Protein AF-A0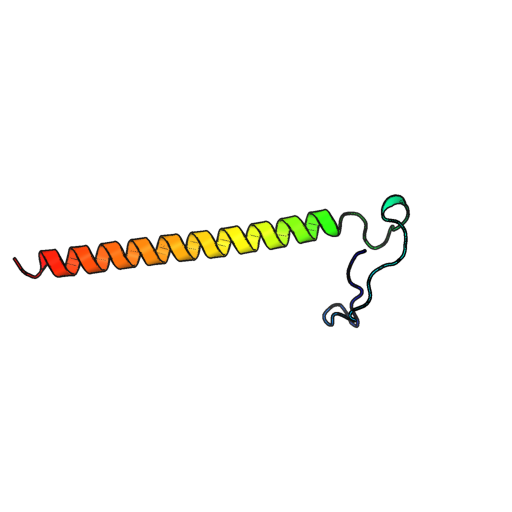A7L2FIK5-F1 (afdb_monomer_lite)

Structure (mmCIF, N/CA/C/O backbone):
data_AF-A0A7L2FIK5-F1
#
_entry.id   AF-A0A7L2FIK5-F1
#
loop_
_atom_site.group_PDB
_atom_site.id
_atom_site.type_symbol
_atom_site.label_atom_id
_atom_site.label_alt_id
_atom_site.label_comp_id
_atom_site.label_asym_id
_atom_site.label_entity_id
_atom_site.label_seq_id
_atom_site.pdbx_PDB_ins_code
_atom_site.Cartn_x
_atom_site.Cartn_y
_atom_site.Cartn_z
_atom_site.occupancy
_atom_site.B_iso_or_equiv
_atom_site.auth_seq_id
_atom_site.auth_comp_id
_atom_site.auth_asym_id
_atom_site.auth_atom_id
_atom_site.pdbx_PDB_model_num
ATOM 1 N N . GLY A 1 1 ? -16.396 1.358 12.249 1.00 75.06 1 GLY A N 1
ATOM 2 C CA . GLY A 1 1 ? -15.671 0.374 13.085 1.00 75.06 1 GLY A CA 1
ATOM 3 C C . GLY A 1 1 ? -14.866 -0.556 12.194 1.00 75.06 1 GLY A C 1
ATOM 4 O O . GLY A 1 1 ? -14.807 -0.292 11.005 1.00 75.06 1 GLY A O 1
ATOM 5 N N . CYS A 1 2 ? -14.243 -1.614 12.721 1.00 80.69 2 CYS A N 1
ATOM 6 C CA . CYS A 1 2 ? -13.637 -2.673 11.891 1.00 80.69 2 CYS A CA 1
ATOM 7 C C . CYS A 1 2 ? -14.707 -3.359 11.021 1.00 80.69 2 CYS A C 1
ATOM 9 O O . CYS A 1 2 ? -15.800 -3.576 11.554 1.00 80.69 2 CYS A O 1
ATOM 11 N N . PRO A 1 3 ? -14.441 -3.688 9.742 1.00 84.06 3 PRO A N 1
ATOM 12 C CA . PRO A 1 3 ? -15.347 -4.504 8.939 1.00 84.06 3 PRO A CA 1
ATOM 13 C C . PRO A 1 3 ? -15.570 -5.858 9.613 1.00 84.06 3 PRO A C 1
ATOM 15 O O . PRO A 1 3 ? -14.620 -6.464 10.111 1.00 84.06 3 PRO A O 1
ATOM 18 N N . LEU A 1 4 ? -16.816 -6.316 9.656 1.00 84.56 4 LEU A N 1
ATOM 19 C CA . LEU A 1 4 ? -17.131 -7.676 10.065 1.00 84.56 4 LEU A CA 1
ATOM 20 C C . LEU A 1 4 ? -16.971 -8.595 8.855 1.00 84.56 4 LEU A C 1
ATOM 22 O O . LEU A 1 4 ? -17.428 -8.281 7.752 1.00 84.56 4 LEU A O 1
ATOM 26 N N . VAL A 1 5 ? -16.321 -9.731 9.078 1.00 82.69 5 VAL A N 1
ATOM 27 C CA . VAL A 1 5 ? -16.090 -10.749 8.056 1.00 82.69 5 VAL A CA 1
ATOM 28 C C . VAL A 1 5 ? -16.817 -12.037 8.422 1.00 82.69 5 VAL A C 1
ATOM 30 O O . VAL A 1 5 ? -16.813 -12.440 9.588 1.00 82.69 5 VAL A O 1
ATOM 33 N N . ARG A 1 6 ? -17.444 -12.676 7.434 1.00 78.12 6 ARG A N 1
ATOM 34 C CA . ARG A 1 6 ? -17.952 -14.044 7.526 1.00 78.12 6 ARG A CA 1
ATOM 35 C C . ARG A 1 6 ? -16.836 -14.978 7.077 1.00 78.12 6 ARG A C 1
ATOM 37 O O . ARG A 1 6 ? -16.162 -14.700 6.088 1.00 78.12 6 ARG A O 1
ATOM 44 N N . ASP A 1 7 ? -16.590 -16.018 7.868 1.00 77.25 7 ASP A N 1
ATOM 45 C CA . ASP A 1 7 ? -15.535 -17.006 7.616 1.00 77.25 7 ASP A CA 1
ATOM 46 C C . ASP A 1 7 ? -14.157 -16.382 7.328 1.00 77.25 7 ASP A C 1
ATOM 48 O O . ASP A 1 7 ? -13.370 -16.912 6.557 1.00 77.25 7 ASP A O 1
ATOM 52 N N . VAL A 1 8 ? -13.855 -15.239 7.963 1.00 73.44 8 VAL A N 1
ATOM 53 C CA . VAL A 1 8 ? -12.589 -14.476 7.872 1.00 73.44 8 VAL A CA 1
ATOM 54 C C . VAL A 1 8 ? -12.332 -13.783 6.522 1.00 73.44 8 VAL A C 1
ATOM 56 O O . VAL A 1 8 ? -11.673 -12.744 6.503 1.00 73.44 8 VAL A O 1
ATOM 59 N N . PHE A 1 9 ? -12.883 -14.286 5.419 1.00 76.88 9 PHE A N 1
ATOM 60 C CA . PHE A 1 9 ? -12.556 -13.818 4.066 1.00 76.88 9 PHE A CA 1
ATOM 61 C C . PHE A 1 9 ? -13.642 -12.956 3.417 1.00 76.88 9 PHE A C 1
ATOM 63 O O . PHE A 1 9 ? -13.331 -12.105 2.585 1.00 76.88 9 PHE A O 1
ATOM 70 N N . GLU A 1 10 ? -14.908 -13.131 3.794 1.00 78.50 10 GLU A N 1
ATOM 71 C CA . GLU A 1 10 ? -16.015 -12.429 3.148 1.00 78.50 10 GLU A CA 1
ATOM 72 C C . GLU A 1 10 ? -16.410 -11.183 3.934 1.00 78.50 10 GLU A C 1
ATOM 74 O O . GLU A 1 10 ? -16.883 -11.269 5.067 1.00 78.50 10 GLU A O 1
ATOM 79 N N . LEU A 1 11 ? -16.260 -10.004 3.330 1.00 80.06 11 LEU A N 1
ATOM 80 C CA . LEU A 1 11 ? -16.767 -8.764 3.912 1.00 80.06 11 LEU A CA 1
ATOM 81 C C . LEU A 1 11 ? -18.297 -8.809 3.952 1.00 80.06 11 LEU A C 1
ATOM 83 O O . LEU A 1 11 ? -18.955 -8.871 2.919 1.00 80.06 11 LEU A O 1
ATOM 87 N N . THR A 1 12 ? -18.865 -8.715 5.150 1.00 83.38 12 THR A N 1
ATOM 88 C CA . THR A 1 12 ? -20.328 -8.739 5.345 1.00 83.38 12 THR A CA 1
ATOM 89 C C . THR A 1 12 ? -21.004 -7.406 5.011 1.00 83.38 12 THR A C 1
ATOM 91 O O . THR A 1 12 ? -22.224 -7.309 5.040 1.00 83.38 12 THR A O 1
ATOM 94 N N . GLY A 1 13 ? -20.224 -6.353 4.737 1.00 81.19 13 GLY A N 1
ATOM 95 C CA . GLY A 1 13 ? -20.713 -4.976 4.595 1.00 81.19 13 GLY A CA 1
ATOM 96 C C . GLY A 1 13 ? -21.034 -4.294 5.931 1.00 81.19 13 GLY A C 1
ATOM 97 O O . GLY A 1 13 ? -21.112 -3.067 5.993 1.00 81.19 13 GLY A O 1
ATOM 98 N N . ASP A 1 14 ? -21.140 -5.064 7.014 1.00 85.06 14 ASP A N 1
ATOM 99 C CA . ASP A 1 14 ? -21.330 -4.545 8.358 1.00 85.06 14 ASP A CA 1
ATOM 100 C C . ASP A 1 14 ? -20.011 -4.142 9.018 1.00 85.06 14 ASP A C 1
ATOM 102 O O . ASP A 1 14 ? -18.931 -4.679 8.761 1.00 85.06 14 ASP A O 1
ATOM 106 N N . PHE A 1 15 ? -20.116 -3.200 9.952 1.00 84.69 15 PHE A N 1
ATOM 107 C CA . PHE A 1 15 ? -18.998 -2.742 10.761 1.00 84.69 15 PHE A CA 1
ATOM 108 C C . PHE A 1 15 ? -19.261 -2.989 12.238 1.00 84.69 15 PHE A C 1
ATOM 110 O O . PHE A 1 15 ? -20.385 -2.873 12.729 1.00 84.69 15 PHE A O 1
ATOM 117 N N . CYS A 1 16 ? -18.188 -3.231 12.986 1.00 86.31 16 CYS A N 1
ATOM 118 C CA . CYS A 1 16 ? -18.254 -3.278 14.433 1.00 86.31 16 CYS A CA 1
ATOM 119 C C . CYS A 1 16 ? -18.816 -1.953 14.976 1.00 86.31 16 CYS A C 1
ATOM 121 O O . CYS A 1 16 ? -18.222 -0.887 14.776 1.00 86.31 16 CYS A O 1
ATOM 123 N N . ARG A 1 17 ? -19.961 -2.047 15.662 1.00 85.81 17 ARG A N 1
ATOM 124 C CA . ARG A 1 17 ? -20.689 -0.915 16.259 1.00 85.81 17 ARG A CA 1
ATOM 125 C C . ARG A 1 17 ? -20.210 -0.571 17.674 1.00 85.81 17 ARG A C 1
ATOM 127 O O . ARG A 1 17 ? -20.592 0.459 18.218 1.00 85.81 17 ARG A O 1
ATOM 134 N N . VAL A 1 18 ? -19.368 -1.418 18.275 1.00 84.00 18 VAL A N 1
ATOM 135 C CA . VAL A 1 18 ? -18.806 -1.172 19.611 1.00 84.00 18 VAL A CA 1
ATOM 136 C C . VAL A 1 18 ? -17.859 0.033 19.546 1.00 84.00 18 VAL A C 1
ATOM 138 O O . VAL A 1 18 ? -16.997 0.073 18.662 1.00 84.00 18 VAL A O 1
ATOM 141 N N . PRO A 1 19 ? -17.957 0.999 20.481 1.00 80.81 19 PRO A N 1
ATOM 142 C CA . PRO A 1 19 ? -17.028 2.120 20.542 1.00 80.81 19 PRO A CA 1
ATOM 143 C C . PRO A 1 19 ? -15.575 1.643 20.596 1.00 80.81 19 PRO A C 1
ATOM 145 O O . PRO A 1 19 ? -15.240 0.736 21.356 1.00 80.81 19 PRO A O 1
ATOM 148 N N . LYS A 1 20 ? -14.689 2.297 19.838 1.00 73.12 20 LYS A N 1
ATOM 149 C CA . LYS A 1 20 ? -13.283 1.893 19.653 1.00 73.12 20 LYS A CA 1
ATOM 150 C C . LYS A 1 20 ? -12.537 1.599 20.960 1.00 73.12 20 LYS A C 1
ATOM 152 O O . LYS A 1 20 ? -11.807 0.621 21.037 1.00 73.12 20 LYS A O 1
ATOM 157 N N . ARG A 1 21 ? -12.758 2.409 22.003 1.00 78.38 21 ARG A N 1
ATOM 158 C CA . ARG A 1 21 ? -12.119 2.247 23.326 1.00 78.38 21 ARG A CA 1
ATOM 159 C C . ARG A 1 21 ? -12.591 1.012 24.105 1.00 78.38 21 ARG A C 1
ATOM 161 O O . ARG A 1 21 ? -11.920 0.609 25.042 1.00 78.38 21 ARG A O 1
ATOM 168 N N . LYS A 1 22 ? -13.742 0.441 23.742 1.00 80.31 22 LYS A N 1
ATOM 169 C CA . LYS A 1 22 ? -14.372 -0.710 24.410 1.00 80.31 22 LYS A CA 1
ATOM 170 C C . LYS A 1 22 ? -14.334 -1.985 23.560 1.00 80.31 22 LYS A C 1
ATOM 172 O O . LYS A 1 22 ? -14.791 -3.031 24.001 1.00 80.31 22 LYS A O 1
ATOM 177 N N . CYS A 1 23 ? -13.834 -1.914 22.326 1.00 82.81 23 CYS A N 1
ATOM 178 C CA . CYS A 1 23 ? -13.780 -3.067 21.438 1.00 82.81 23 CYS A CA 1
ATOM 179 C C . CYS A 1 23 ? -12.467 -3.838 21.632 1.00 82.81 23 CYS A C 1
ATOM 181 O O . CYS A 1 23 ? -11.430 -3.447 21.102 1.00 82.81 23 CYS A O 1
ATOM 183 N N . HIS A 1 24 ? -12.519 -4.957 22.355 1.00 78.81 24 HIS A N 1
ATOM 184 C CA . HIS A 1 24 ? -11.356 -5.835 22.556 1.00 78.81 24 HIS A CA 1
ATOM 185 C C . HIS A 1 24 ? -11.019 -6.665 21.309 1.00 78.81 24 HIS A C 1
ATOM 187 O O . HIS A 1 24 ? -9.864 -6.992 21.068 1.00 78.81 24 HIS A O 1
ATOM 193 N N . ARG A 1 25 ? -12.031 -6.966 20.484 1.00 76.50 25 ARG A N 1
ATOM 194 C CA . ARG A 1 25 ? -11.906 -7.842 19.308 1.00 76.50 25 ARG A CA 1
ATOM 195 C C . ARG A 1 25 ? -11.210 -7.179 18.117 1.00 76.50 25 ARG A C 1
ATOM 197 O O . ARG A 1 25 ? -10.604 -7.866 17.310 1.00 76.50 25 ARG A O 1
ATOM 204 N N . HIS A 1 26 ? -11.289 -5.852 18.020 1.00 81.81 26 HIS A N 1
ATOM 205 C CA . HIS A 1 26 ? -10.707 -5.066 16.923 1.00 81.81 26 HIS A CA 1
ATOM 206 C C . HIS A 1 26 ? -9.724 -4.009 17.425 1.00 81.81 26 HIS A C 1
ATOM 208 O O . HIS A 1 26 ? -9.508 -2.973 16.784 1.00 81.81 26 HIS A O 1
ATOM 214 N N . TYR A 1 27 ? -9.147 -4.249 18.600 1.00 76.69 27 TYR A N 1
ATOM 215 C CA . TYR A 1 27 ? -8.076 -3.419 19.114 1.00 76.69 27 TYR A CA 1
ATOM 216 C C . TYR A 1 27 ? -6.954 -3.338 18.063 1.00 76.69 27 TYR A C 1
ATOM 218 O O . TYR A 1 27 ? -6.587 -4.338 17.457 1.00 76.69 27 TYR A O 1
ATOM 226 N N . CYS A 1 28 ? -6.458 -2.131 17.788 1.00 83.94 28 CYS A N 1
ATOM 227 C CA . CYS A 1 28 ? -5.440 -1.858 16.762 1.00 83.94 28 CYS A CA 1
ATOM 228 C C . CYS A 1 28 ? -5.792 -2.160 15.289 1.00 83.94 28 CYS A C 1
ATOM 230 O O . CYS A 1 28 ? -4.947 -1.872 14.443 1.00 83.94 28 CYS A O 1
ATOM 232 N N . TRP A 1 29 ? -7.007 -2.611 14.940 1.00 84.69 29 TRP A N 1
ATOM 233 C CA . TRP A 1 29 ? -7.380 -2.904 13.542 1.00 84.69 29 TRP A CA 1
ATOM 234 C C . TRP A 1 29 ? -7.055 -1.757 12.579 1.00 84.69 29 TRP A C 1
ATOM 236 O O . TRP A 1 29 ? -6.406 -1.961 11.564 1.00 84.69 29 TRP A O 1
ATOM 246 N N . GLU A 1 30 ? -7.444 -0.525 12.916 1.00 82.56 30 GLU A N 1
ATOM 247 C CA . GLU A 1 30 ? -7.176 0.635 12.054 1.00 82.56 30 GLU A CA 1
ATOM 248 C C . GLU A 1 30 ? -5.680 0.887 11.837 1.00 82.56 30 GLU A C 1
ATOM 250 O O . GLU A 1 30 ? -5.296 1.342 10.764 1.00 82.56 30 GLU A O 1
ATOM 255 N N . LYS A 1 31 ? -4.834 0.602 12.838 1.00 87.56 31 LYS A N 1
ATOM 256 C CA . LYS A 1 31 ? -3.378 0.738 12.694 1.00 87.56 31 LYS A CA 1
ATOM 257 C C . LYS A 1 31 ? -2.839 -0.320 11.735 1.00 87.56 31 LYS A C 1
ATOM 259 O O . LYS A 1 31 ? -2.075 0.025 10.844 1.00 87.56 31 LYS A O 1
ATOM 264 N N . LEU A 1 32 ? -3.270 -1.573 11.896 1.00 88.44 32 LEU A N 1
ATOM 265 C CA . LEU A 1 32 ? -2.873 -2.677 11.020 1.00 88.44 32 LEU A CA 1
ATOM 266 C C . LEU A 1 32 ? -3.351 -2.447 9.584 1.00 88.44 32 LEU A C 1
ATOM 268 O O . LEU A 1 32 ? -2.550 -2.506 8.660 1.00 88.44 32 LEU A O 1
ATOM 272 N N . ARG A 1 33 ? -4.623 -2.077 9.406 1.00 88.31 33 ARG A N 1
ATOM 273 C CA . ARG A 1 33 ? -5.196 -1.779 8.091 1.00 88.31 33 ARG A CA 1
ATOM 274 C C . ARG A 1 33 ? -4.500 -0.605 7.411 1.00 88.31 33 ARG A C 1
ATOM 276 O O . ARG A 1 33 ? -4.295 -0.629 6.205 1.00 88.31 33 ARG A O 1
ATOM 283 N N . ARG A 1 34 ? -4.134 0.432 8.168 1.00 92.50 34 ARG A N 1
ATOM 284 C CA . ARG A 1 34 ? -3.369 1.556 7.619 1.00 92.50 34 ARG A CA 1
ATOM 285 C C . ARG A 1 34 ? -1.975 1.115 7.176 1.00 92.50 34 ARG A C 1
ATOM 287 O O . ARG A 1 34 ? -1.595 1.443 6.063 1.00 92.50 34 ARG A O 1
ATOM 294 N N . ALA A 1 35 ? -1.271 0.332 7.993 1.00 95.00 35 ALA A N 1
ATOM 295 C CA . ALA A 1 35 ? 0.040 -0.205 7.633 1.00 95.00 35 ALA A CA 1
ATOM 296 C C . ALA A 1 35 ? -0.014 -1.092 6.376 1.00 95.00 35 ALA A C 1
ATOM 298 O O . ALA A 1 35 ? 0.850 -0.978 5.515 1.00 95.00 35 ALA A O 1
ATOM 299 N N . GLU A 1 36 ? -1.043 -1.932 6.243 1.00 93.56 36 GLU A N 1
ATOM 300 C CA . GLU A 1 36 ? -1.285 -2.755 5.052 1.00 93.56 36 GLU A CA 1
ATOM 301 C C . GLU A 1 36 ? -1.449 -1.893 3.790 1.00 93.56 36 GLU A C 1
ATOM 303 O O . GLU A 1 36 ? -0.717 -2.076 2.820 1.00 93.56 36 GLU A O 1
ATOM 308 N N . VAL A 1 37 ? -2.336 -0.893 3.833 1.00 95.81 37 VAL A N 1
ATOM 309 C CA . VAL A 1 37 ? -2.563 0.035 2.710 1.00 95.81 37 VAL A CA 1
ATOM 310 C C . VAL A 1 37 ? -1.305 0.845 2.383 1.00 95.81 37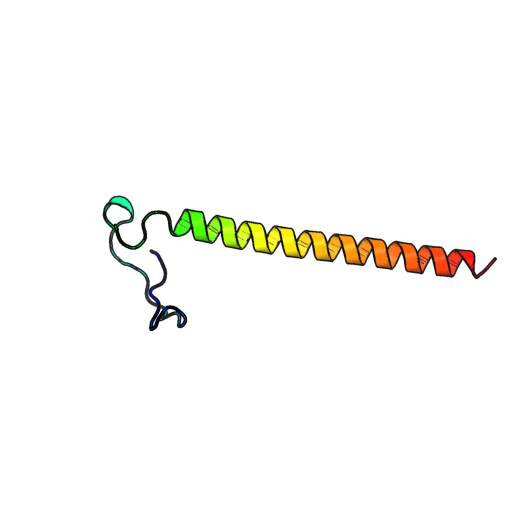 VAL A C 1
ATOM 312 O O . VAL A 1 37 ? -0.993 1.075 1.215 1.00 95.81 37 VAL A O 1
ATOM 315 N N . ASP A 1 38 ? -0.562 1.284 3.400 1.00 97.88 38 ASP A N 1
ATOM 316 C CA . ASP A 1 38 ? 0.692 2.009 3.207 1.00 97.88 38 ASP A CA 1
ATOM 317 C C . ASP A 1 38 ? 1.746 1.124 2.517 1.00 97.88 38 ASP A C 1
ATOM 319 O O . ASP A 1 38 ? 2.427 1.591 1.601 1.00 97.88 38 ASP A O 1
ATOM 323 N N . LEU A 1 39 ? 1.838 -0.159 2.886 1.00 97.94 39 LEU A N 1
ATOM 324 C CA . LEU A 1 39 ? 2.714 -1.130 2.227 1.00 97.94 39 LEU A CA 1
ATOM 325 C C . LEU A 1 39 ? 2.296 -1.400 0.778 1.00 97.94 39 LEU A C 1
ATOM 327 O O . LEU A 1 39 ? 3.157 -1.437 -0.101 1.00 97.94 39 LEU A O 1
ATOM 331 N N . GLU A 1 40 ? 1.001 -1.567 0.502 1.00 97.94 40 GLU A N 1
ATOM 332 C CA . GLU A 1 40 ? 0.494 -1.717 -0.867 1.00 97.94 40 GLU A CA 1
ATOM 333 C C . GLU A 1 40 ? 0.848 -0.506 -1.729 1.00 97.94 40 GLU A C 1
ATOM 335 O O . GLU A 1 40 ? 1.372 -0.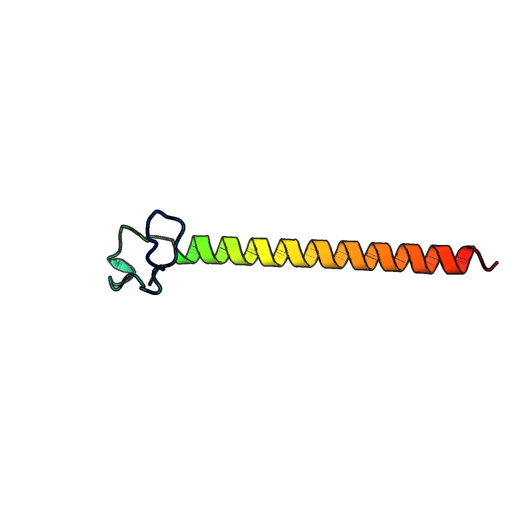664 -2.832 1.00 97.94 40 GLU A O 1
ATOM 340 N N . ARG A 1 41 ? 0.654 0.707 -1.201 1.00 98.19 41 ARG A N 1
ATOM 341 C CA . ARG A 1 41 ? 1.020 1.943 -1.898 1.00 98.19 41 ARG A CA 1
ATOM 342 C C . ARG A 1 41 ? 2.509 1.968 -2.234 1.00 98.19 41 ARG A C 1
ATOM 344 O O . ARG A 1 41 ? 2.864 2.251 -3.373 1.00 98.19 41 ARG A O 1
ATOM 351 N N . VAL A 1 42 ? 3.376 1.649 -1.272 1.00 98.38 42 VAL A N 1
ATOM 352 C CA . VAL A 1 42 ? 4.831 1.588 -1.486 1.00 98.38 42 VAL A CA 1
ATOM 353 C C . VAL A 1 42 ? 5.196 0.562 -2.564 1.00 98.38 42 VAL A C 1
ATOM 355 O O . VAL A 1 42 ? 6.002 0.864 -3.438 1.00 98.38 42 VAL A O 1
ATOM 358 N N . ARG A 1 43 ? 4.573 -0.623 -2.563 1.00 98.44 43 ARG A N 1
ATOM 359 C CA . ARG A 1 43 ? 4.801 -1.645 -3.602 1.00 98.44 43 ARG A CA 1
ATOM 360 C C . ARG A 1 43 ? 4.449 -1.142 -4.999 1.00 98.44 43 ARG A C 1
ATOM 362 O O . ARG A 1 43 ? 5.212 -1.371 -5.933 1.00 98.44 43 ARG A O 1
ATOM 369 N N . VAL A 1 44 ? 3.316 -0.455 -5.140 1.00 98.25 44 VAL A N 1
ATOM 370 C CA . VAL A 1 44 ? 2.894 0.116 -6.427 1.00 98.25 44 VAL A CA 1
ATOM 371 C C . VAL A 1 44 ? 3.883 1.183 -6.900 1.00 98.25 44 VAL A C 1
ATOM 373 O O . VAL A 1 44 ? 4.256 1.172 -8.070 1.00 98.25 44 VAL A O 1
ATOM 376 N N . TRP A 1 45 ? 4.366 2.046 -6.000 1.00 98.25 45 TRP A N 1
ATOM 377 C CA . TRP A 1 45 ? 5.395 3.039 -6.329 1.00 98.25 45 TRP A CA 1
ATOM 378 C C . TRP A 1 45 ? 6.695 2.401 -6.815 1.00 98.25 45 TRP A C 1
ATOM 380 O O . TRP A 1 45 ? 7.182 2.773 -7.875 1.00 98.25 45 TRP A O 1
ATOM 390 N N . TYR A 1 46 ? 7.209 1.388 -6.113 1.00 98.25 46 TYR A N 1
ATOM 391 C CA . TYR A 1 46 ? 8.403 0.668 -6.567 1.00 98.25 46 TYR A CA 1
ATOM 392 C C . TYR A 1 46 ? 8.221 0.050 -7.951 1.00 98.25 46 TYR A C 1
ATOM 394 O O . TYR A 1 46 ? 9.140 0.082 -8.766 1.00 98.25 46 TYR A O 1
ATOM 402 N N . LYS A 1 47 ? 7.034 -0.500 -8.232 1.00 98.38 47 LYS A N 1
ATOM 403 C CA . LYS A 1 47 ? 6.761 -1.068 -9.551 1.00 98.38 47 LYS A CA 1
ATOM 404 C C . LYS A 1 47 ? 6.750 0.001 -10.639 1.00 98.38 47 LYS A C 1
ATOM 406 O O . LYS A 1 47 ? 7.231 -0.249 -11.739 1.00 98.38 47 LYS A O 1
ATOM 411 N N . LEU A 1 48 ? 6.201 1.173 -10.338 1.00 98.44 48 LEU A N 1
ATOM 412 C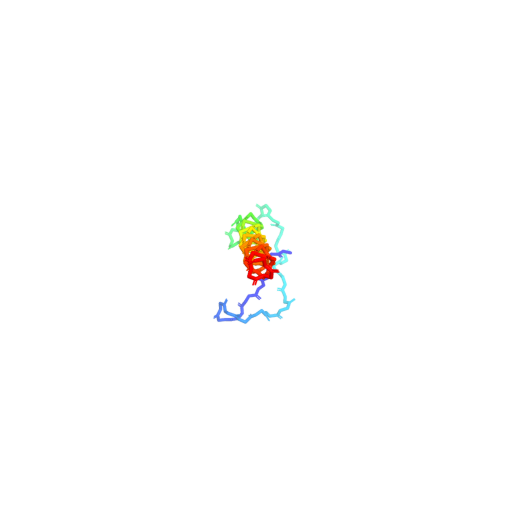 CA . LEU A 1 48 ? 6.177 2.299 -11.261 1.00 98.44 48 LEU A CA 1
ATOM 413 C C . LEU A 1 48 ? 7.598 2.796 -11.569 1.00 98.44 48 LEU A C 1
ATOM 415 O O . LEU A 1 48 ? 7.935 2.954 -12.740 1.00 98.44 48 LEU A O 1
ATOM 419 N N . ASP A 1 49 ? 8.439 2.960 -10.546 1.00 98.12 49 ASP A N 1
ATOM 420 C CA . ASP A 1 49 ? 9.843 3.361 -10.708 1.00 98.12 49 ASP A CA 1
ATOM 421 C C . ASP A 1 49 ? 10.633 2.348 -11.553 1.00 98.12 49 ASP A C 1
ATOM 423 O O . ASP A 1 49 ? 11.365 2.735 -12.463 1.00 98.12 49 ASP A O 1
ATOM 427 N N . GLU A 1 50 ? 10.441 1.046 -11.311 1.00 98.31 50 GLU A N 1
ATOM 428 C CA . GLU A 1 50 ? 11.053 -0.021 -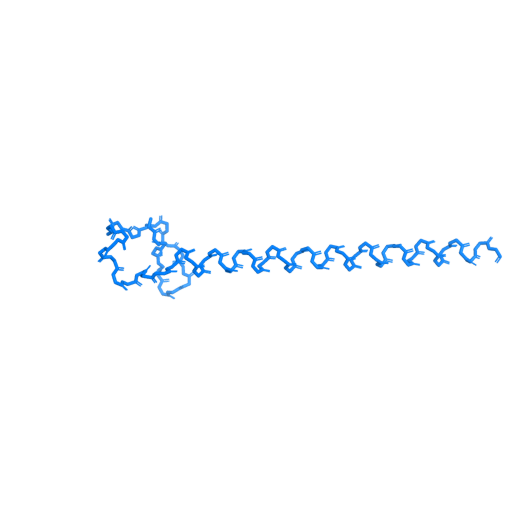12.113 1.00 98.31 50 GLU A CA 1
ATOM 429 C C . GLU A 1 50 ? 10.667 0.096 -13.597 1.00 98.31 50 GLU A C 1
ATOM 431 O O . GLU A 1 50 ? 11.521 -0.015 -14.477 1.00 98.31 50 GLU A O 1
ATOM 436 N N . LEU A 1 51 ? 9.385 0.342 -13.884 1.00 98.44 51 LEU A N 1
ATOM 437 C CA . LEU A 1 51 ? 8.887 0.485 -15.253 1.00 98.44 51 LEU A CA 1
ATOM 438 C C . LEU A 1 51 ? 9.442 1.739 -15.940 1.00 98.44 51 LEU A C 1
ATOM 440 O O . LEU A 1 51 ? 9.817 1.672 -17.111 1.00 98.44 51 LEU A O 1
ATOM 444 N N . PHE A 1 52 ? 9.542 2.862 -15.226 1.00 98.19 52 PHE A N 1
ATOM 445 C CA . PHE A 1 52 ? 10.153 4.081 -15.763 1.00 98.19 52 PHE A CA 1
ATOM 446 C C . PHE A 1 52 ? 11.634 3.889 -16.089 1.00 98.19 52 PHE A C 1
ATOM 448 O O . PHE A 1 52 ? 12.108 4.348 -17.131 1.00 98.19 52 PHE A O 1
ATOM 455 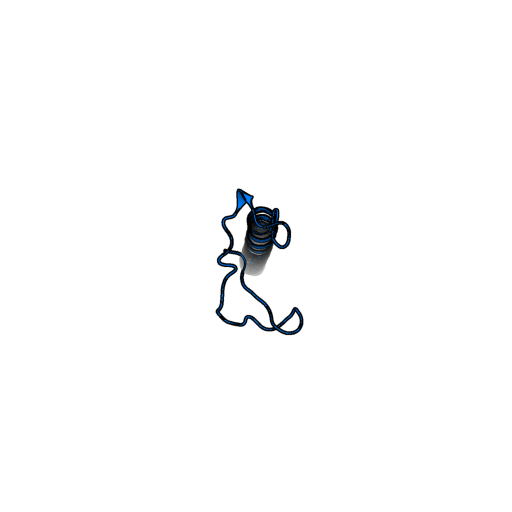N N . GLU A 1 53 ? 12.369 3.182 -15.234 1.00 98.12 53 GLU A N 1
ATOM 456 C CA . GLU A 1 53 ? 13.775 2.880 -15.485 1.00 98.12 53 GLU A CA 1
ATOM 457 C C . GLU A 1 53 ? 13.935 1.929 -16.683 1.00 98.12 53 GLU A C 1
ATOM 459 O O . GLU A 1 53 ? 14.796 2.137 -17.540 1.00 98.12 53 GLU A O 1
ATOM 464 N N . GLN A 1 54 ? 13.065 0.923 -16.821 1.00 97.88 54 GLN A N 1
ATOM 465 C CA . GLN A 1 54 ? 13.029 0.065 -18.011 1.00 97.88 54 GLN A CA 1
ATOM 466 C C . GLN A 1 54 ? 12.757 0.869 -19.286 1.00 97.88 54 GLN A C 1
ATOM 468 O O . GLN A 1 54 ? 13.464 0.703 -20.282 1.00 97.88 54 GLN A O 1
ATOM 473 N N . GLU A 1 55 ? 11.779 1.774 -19.257 1.00 97.81 55 GLU A N 1
ATOM 474 C CA . GLU A 1 55 ? 11.472 2.646 -20.387 1.00 97.81 55 GLU A CA 1
ATOM 475 C C . GLU A 1 55 ? 12.679 3.510 -20.770 1.00 97.81 55 GLU A C 1
ATOM 477 O O . GLU A 1 55 ? 13.039 3.597 -21.949 1.00 97.81 55 GLU A O 1
ATOM 482 N N . ARG A 1 56 ? 13.337 4.121 -19.782 1.00 97.19 56 ARG A N 1
ATOM 483 C CA . ARG A 1 56 ? 14.537 4.930 -20.001 1.00 97.19 56 ARG A CA 1
ATOM 484 C C . ARG A 1 56 ? 15.643 4.119 -20.671 1.00 97.19 56 ARG A C 1
ATOM 486 O O . ARG A 1 56 ? 16.235 4.595 -21.641 1.00 97.19 56 ARG A O 1
ATOM 493 N N . ASN A 1 57 ? 15.890 2.901 -20.195 1.00 96.00 57 ASN A N 1
ATOM 494 C CA . ASN A 1 57 ? 16.902 2.007 -20.751 1.00 96.00 57 ASN A CA 1
ATOM 495 C C . ASN A 1 57 ? 16.591 1.606 -22.194 1.00 96.00 57 ASN A C 1
ATOM 497 O O . ASN A 1 57 ? 17.476 1.648 -23.048 1.00 96.00 57 ASN A O 1
ATOM 501 N N . VAL A 1 58 ? 15.329 1.289 -22.498 1.00 96.19 58 VAL A N 1
ATOM 502 C CA . VAL A 1 58 ? 14.897 0.993 -23.871 1.00 96.19 58 VAL A CA 1
ATOM 503 C C . VAL A 1 58 ? 15.095 2.211 -24.770 1.00 96.19 58 VAL A C 1
ATOM 505 O O . VAL A 1 58 ? 15.694 2.082 -25.836 1.00 96.19 58 VAL A O 1
ATOM 508 N N . ARG A 1 59 ? 14.659 3.403 -24.345 1.00 94.69 59 ARG A N 1
ATOM 509 C CA . ARG A 1 59 ? 14.838 4.644 -25.117 1.00 94.69 59 ARG A CA 1
ATOM 510 C C . ARG A 1 59 ? 16.318 4.928 -25.389 1.00 94.69 59 ARG A C 1
ATOM 512 O O . ARG A 1 59 ? 16.675 5.204 -26.529 1.00 94.69 59 ARG A O 1
ATOM 519 N N . ALA A 1 60 ? 17.180 4.797 -24.381 1.00 93.12 60 ALA A N 1
ATOM 520 C CA . ALA A 1 60 ? 18.623 4.969 -24.539 1.00 93.12 60 ALA A CA 1
ATOM 521 C C . ALA A 1 60 ? 19.230 3.934 -25.504 1.00 93.12 60 ALA A C 1
ATOM 523 O O . ALA A 1 60 ? 20.006 4.294 -26.388 1.00 93.12 60 ALA A O 1
ATOM 524 N N . ALA A 1 61 ? 18.836 2.662 -25.391 1.00 92.56 61 ALA A N 1
ATOM 525 C CA . ALA A 1 61 ? 19.293 1.601 -26.286 1.00 92.56 61 ALA A CA 1
ATOM 526 C C . ALA A 1 61 ? 18.848 1.818 -27.742 1.00 92.56 61 ALA A C 1
ATOM 528 O O . ALA A 1 61 ? 19.603 1.511 -28.662 1.00 92.56 61 ALA A O 1
ATOM 529 N N . MET A 1 62 ? 17.644 2.354 -27.963 1.00 92.00 62 MET A N 1
ATOM 530 C CA . MET A 1 62 ? 17.157 2.703 -29.301 1.00 92.00 62 MET A CA 1
ATOM 531 C C . MET A 1 62 ? 17.962 3.855 -29.910 1.00 92.00 62 MET A C 1
ATOM 533 O O . MET A 1 62 ? 18.377 3.748 -31.060 1.00 92.00 62 MET A O 1
ATOM 537 N N . THR A 1 63 ? 18.249 4.909 -29.137 1.00 90.12 63 THR A N 1
ATOM 538 C CA . THR A 1 63 ? 19.102 6.023 -29.587 1.00 90.12 63 THR A CA 1
ATOM 539 C C . THR A 1 63 ? 20.514 5.549 -29.934 1.00 90.12 63 THR A C 1
ATOM 541 O O . THR A 1 63 ? 21.035 5.908 -30.984 1.00 90.12 63 THR A O 1
ATOM 544 N N . ASN A 1 64 ? 21.113 4.689 -29.104 1.00 84.12 64 ASN A N 1
ATOM 545 C CA . ASN A 1 64 ? 22.473 4.179 -29.320 1.00 84.12 64 ASN A CA 1
ATOM 546 C C . ASN A 1 64 ? 22.604 3.241 -30.533 1.00 84.12 64 ASN A C 1
ATOM 548 O O . ASN A 1 64 ? 23.712 3.024 -31.003 1.00 84.12 64 ASN A O 1
ATOM 552 N N . ARG A 1 65 ? 21.503 2.654 -31.022 1.00 76.75 65 ARG A N 1
ATOM 553 C CA . ARG A 1 65 ? 21.486 1.798 -32.225 1.00 76.75 65 ARG A CA 1
ATOM 554 C C . ARG A 1 65 ? 21.336 2.576 -33.530 1.00 76.75 65 ARG A C 1
ATOM 556 O O . ARG A 1 65 ? 21.546 2.004 -34.592 1.00 76.75 65 ARG A O 1
ATOM 563 N N . ALA A 1 66 ? 20.913 3.835 -33.455 1.00 74.56 66 ALA A N 1
ATOM 564 C CA . ALA A 1 66 ? 20.733 4.702 -34.614 1.00 74.56 66 ALA A CA 1
ATOM 565 C C . ALA A 1 66 ? 22.007 5.496 -34.979 1.00 74.56 66 ALA A C 1
ATOM 567 O O . ALA A 1 66 ? 21.930 6.380 -35.832 1.00 74.56 66 ALA A O 1
ATOM 568 N N . GLY A 1 67 ? 23.144 5.200 -34.333 1.00 54.56 67 GLY A N 1
ATOM 569 C CA . GLY A 1 67 ? 24.462 5.794 -34.578 1.00 54.56 67 GLY A CA 1
ATOM 570 C C . GLY A 1 67 ? 25.502 4.759 -34.976 1.00 54.56 67 GLY A C 1
ATOM 571 O O . GLY A 1 67 ? 25.386 3.603 -34.509 1.00 54.56 67 GLY A O 1
#

Sequence (67 aa):
GCPLVRDVFELTGDFCRVPKRKCHRHYCWEKLRRAEVDLERVRVWYKLDELFEQERNVRAAMTNRAG

Organism: Quiscalus mexicanus (NCBI:txid64278)

Radius of gyration: 22.02 Å; chains: 1; bounding box: 46×23×59 Å

InterPro domains:
  IPR022056 CpG binding protein, C-terminal [PF12269] (1-67)
  IPR037869 Spp1/CFP1 [PTHR46174] (1-67)

Foldseek 3Di:
DCFDADVVPHGPVDDDPPPQVPDPPCPCVVVVVVVVVVVVVVVVVVVVVVVVVVVVVVVVVVVVVVD

pLDDT: mean 87.65, std 9.28, range [54.56, 98.44]

Secondary structure (DSSP, 8-state):
-PEEEETTTEEEEEE--S-GGG-STTTTHHHHHHHHHHHHHHHHHHHHHHHHHHHHHHHHHHHHH--